Protein AF-A0A914HK31-F1 (afdb_monomer_lite)

InterPro domains:
  IPR056557 NELF-A, N-terminal domain [PF23553] (24-85)

Structure (mmCIF, N/CA/C/O backbone):
data_AF-A0A914HK31-F1
#
_entry.id   AF-A0A914HK31-F1
#
loop_
_atom_site.group_PDB
_atom_site.id
_atom_site.type_symbol
_atom_site.label_atom_id
_atom_site.label_alt_id
_atom_site.label_comp_id
_atom_site.label_asym_id
_atom_site.label_entity_id
_atom_site.label_seq_id
_atom_site.pdbx_PDB_ins_code
_atom_site.Cartn_x
_atom_site.Cartn_y
_atom_site.Cartn_z
_atom_site.occupancy
_atom_site.B_iso_or_equiv
_atom_site.auth_seq_id
_atom_site.auth_comp_id
_atom_site.auth_asym_id
_atom_site.auth_atom_id
_atom_site.pdbx_PDB_model_num
ATOM 1 N N . MET A 1 1 ? -37.759 -0.557 36.404 1.00 44.25 1 MET A N 1
ATOM 2 C CA . MET A 1 1 ? -37.201 -1.879 36.043 1.00 44.25 1 MET A CA 1
ATOM 3 C C . MET A 1 1 ? -37.293 -2.028 34.531 1.00 44.25 1 MET A C 1
ATOM 5 O O . MET A 1 1 ? -38.352 -1.691 34.023 1.00 44.25 1 MET A O 1
ATOM 9 N N . ALA A 1 2 ? -36.221 -2.535 33.893 1.00 44.38 2 ALA A N 1
ATOM 10 C CA . ALA A 1 2 ? -36.109 -2.981 32.485 1.00 44.38 2 ALA A CA 1
ATOM 11 C C . ALA A 1 2 ? -36.236 -1.888 31.388 1.00 44.38 2 ALA A C 1
ATOM 13 O O . ALA A 1 2 ? -37.124 -1.054 31.460 1.00 44.38 2 ALA A O 1
ATOM 14 N N . SER A 1 3 ? -35.420 -1.799 30.331 1.00 42.25 3 SER A N 1
ATOM 15 C CA . SER A 1 3 ? -34.305 -2.623 29.843 1.00 42.25 3 SER A CA 1
ATOM 16 C C . SER A 1 3 ? -33.441 -1.815 28.867 1.00 42.25 3 SER A C 1
ATOM 18 O O . SER A 1 3 ? -33.942 -0.979 28.117 1.00 42.25 3 SER A O 1
ATOM 20 N N . SER A 1 4 ? -32.144 -2.116 28.865 1.00 55.88 4 SER A N 1
ATOM 21 C CA . SER A 1 4 ? -31.146 -1.692 27.884 1.00 55.88 4 SER A CA 1
ATOM 22 C C . SER A 1 4 ? -31.554 -2.042 26.450 1.00 55.88 4 SER A C 1
ATOM 24 O O . SER A 1 4 ? -32.024 -3.146 26.189 1.00 55.88 4 SER A O 1
ATOM 26 N N . SER A 1 5 ? -31.297 -1.136 25.508 1.00 47.12 5 SER A N 1
ATOM 27 C CA . SER A 1 5 ? -31.216 -1.449 24.077 1.00 47.12 5 SER A CA 1
ATOM 28 C C . SER A 1 5 ? -29.848 -0.998 23.573 1.00 47.12 5 SER A C 1
ATOM 30 O O . SER A 1 5 ? -29.627 0.170 23.272 1.00 47.12 5 SER A O 1
ATOM 32 N N . SER A 1 6 ? -28.903 -1.937 23.564 1.00 59.28 6 SER A N 1
ATOM 33 C CA . SER A 1 6 ? -27.602 -1.808 22.909 1.00 59.28 6 SER A CA 1
ATOM 34 C C . SER A 1 6 ? -27.698 -2.456 21.533 1.00 59.28 6 SER A C 1
ATOM 36 O O . SER A 1 6 ? -27.881 -3.665 21.444 1.00 59.28 6 SER A O 1
ATOM 38 N N . SER A 1 7 ? -27.609 -1.657 20.473 1.00 49.16 7 SER A N 1
ATOM 39 C CA . SER A 1 7 ? -27.451 -2.045 19.058 1.00 49.16 7 SER A CA 1
ATOM 40 C C . SER A 1 7 ? -27.197 -0.725 18.308 1.00 49.16 7 SER A C 1
ATOM 42 O O . SER A 1 7 ? -27.991 0.191 18.461 1.00 49.16 7 SER A O 1
ATOM 44 N N . SER A 1 8 ? -26.130 -0.446 17.565 1.00 44.75 8 SER A N 1
ATOM 45 C CA . SER A 1 8 ? -25.077 -1.266 16.978 1.00 44.75 8 SER A CA 1
ATOM 46 C C . SER A 1 8 ? -23.885 -0.338 16.698 1.00 44.75 8 SER A C 1
ATOM 48 O O . SER A 1 8 ? -23.990 0.567 15.878 1.00 44.75 8 SER A O 1
ATOM 50 N N . THR A 1 9 ? -22.749 -0.526 17.366 1.00 47.56 9 THR A N 1
ATOM 51 C CA . THR A 1 9 ? -21.486 0.180 17.054 1.00 47.56 9 THR A CA 1
ATOM 52 C C . THR A 1 9 ? -20.338 -0.819 16.935 1.00 47.56 9 THR A C 1
ATOM 54 O O . THR A 1 9 ? -19.243 -0.616 17.447 1.00 47.56 9 THR A O 1
ATOM 57 N N . THR A 1 10 ? -20.585 -1.953 16.282 1.00 46.03 10 THR A N 1
ATOM 58 C CA . THR A 1 10 ? -19.563 -2.986 16.053 1.00 46.03 10 THR A CA 1
ATOM 59 C C . THR A 1 10 ? -18.849 -2.837 14.708 1.00 46.03 10 THR A C 1
ATOM 61 O O . THR A 1 10 ? -17.689 -3.219 14.608 1.00 46.03 10 THR A O 1
ATOM 64 N N . SER A 1 11 ? -19.448 -2.176 13.709 1.00 51.59 11 SER A N 1
ATOM 65 C CA . SER A 1 11 ? -18.862 -2.087 12.357 1.00 51.59 11 SER A CA 1
ATOM 66 C C . SER A 1 11 ? -17.542 -1.300 12.287 1.00 51.59 11 SER A C 1
ATOM 68 O O . SER A 1 11 ? -16.676 -1.610 11.472 1.00 51.59 11 SER A O 1
ATOM 70 N N . THR A 1 12 ? -17.360 -0.282 13.132 1.00 53.31 12 THR A N 1
ATOM 71 C CA . THR A 1 12 ? -16.170 0.586 13.075 1.00 53.31 12 THR A CA 1
ATOM 72 C C . THR A 1 12 ? -14.956 -0.046 13.756 1.00 53.31 12 THR A C 1
ATOM 74 O O . THR A 1 12 ? -13.830 0.157 13.315 1.00 53.31 12 THR A O 1
ATOM 77 N N . ARG A 1 13 ? -15.169 -0.837 14.816 1.00 55.69 13 ARG A N 1
ATOM 78 C CA . ARG A 1 13 ? -14.073 -1.439 15.592 1.00 55.69 13 ARG A CA 1
ATOM 79 C C . ARG A 1 13 ? -13.375 -2.560 14.830 1.00 55.69 13 ARG A C 1
ATOM 81 O O . ARG A 1 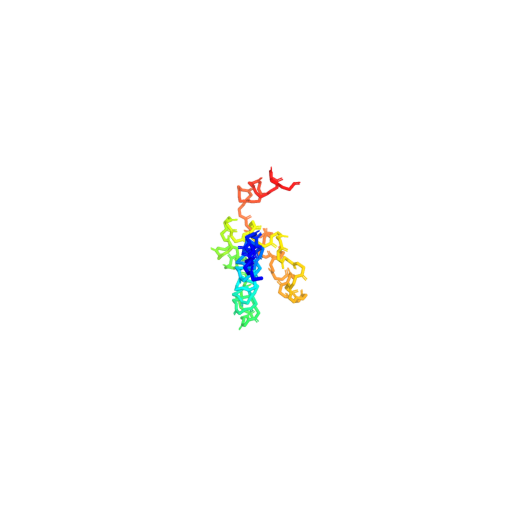13 ? -12.156 -2.618 14.858 1.00 55.69 13 ARG A O 1
ATOM 88 N N . GLU A 1 14 ? -14.121 -3.407 14.126 1.00 59.38 14 GLU A N 1
ATOM 89 C CA . GLU A 1 14 ? -13.518 -4.497 13.344 1.00 59.38 14 GLU A CA 1
ATOM 90 C C . GLU A 1 14 ? -12.716 -3.975 12.151 1.00 59.38 14 GLU A C 1
ATOM 92 O O . GLU A 1 14 ? -11.629 -4.473 11.873 1.00 59.38 14 GLU A O 1
ATOM 97 N N . SER A 1 15 ? -13.213 -2.915 11.506 1.00 59.62 15 SER A N 1
ATOM 98 C CA . SER A 1 15 ? -12.508 -2.237 10.413 1.00 59.62 15 SER A CA 1
ATOM 99 C C . SER A 1 15 ? -11.193 -1.617 10.898 1.00 59.62 15 SER A C 1
ATOM 101 O O . SER A 1 15 ? -10.163 -1.798 10.265 1.00 59.62 15 SER A O 1
ATOM 103 N N . HIS A 1 16 ? -11.201 -0.965 12.066 1.00 63.12 16 HIS A N 1
ATOM 104 C CA . HIS A 1 16 ? -9.996 -0.376 12.658 1.00 63.12 16 HIS A CA 1
ATOM 105 C C . HIS A 1 16 ? -8.965 -1.436 13.083 1.00 63.12 16 HIS A C 1
ATOM 107 O O . HIS A 1 16 ? -7.766 -1.223 12.943 1.00 63.12 16 HIS A O 1
ATOM 113 N N . LEU A 1 17 ? -9.408 -2.594 13.587 1.00 66.00 17 LEU A N 1
ATOM 114 C CA . LEU A 1 17 ? -8.500 -3.701 13.913 1.00 66.00 17 LEU A CA 1
ATOM 115 C C . LEU A 1 17 ? -7.810 -4.246 12.654 1.00 66.00 17 LEU A C 1
ATOM 117 O O . LEU A 1 17 ? -6.607 -4.487 12.678 1.00 66.00 17 LEU A O 1
ATOM 121 N N . ARG A 1 18 ? -8.549 -4.359 11.542 1.00 75.19 18 ARG A N 1
ATOM 122 C CA . ARG A 1 18 ? -8.020 -4.792 10.236 1.00 75.19 18 ARG A CA 1
ATOM 123 C C . ARG A 1 18 ? -6.993 -3.806 9.673 1.00 75.19 18 ARG A C 1
ATOM 125 O O . ARG A 1 18 ? -5.921 -4.237 9.2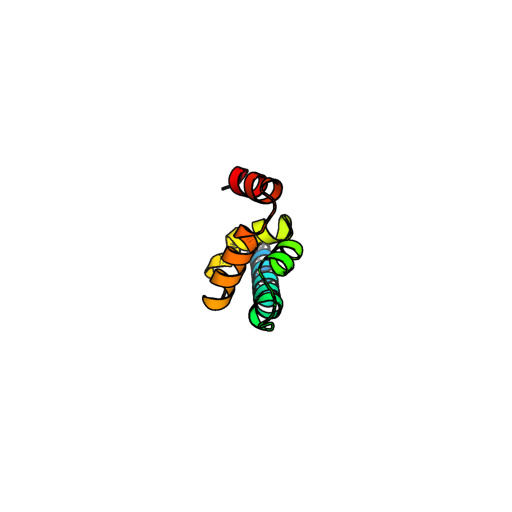58 1.00 75.19 18 ARG A O 1
ATOM 132 N N . ASP A 1 19 ? -7.292 -2.509 9.745 1.00 80.88 19 ASP A N 1
ATOM 133 C CA . ASP A 1 19 ? -6.390 -1.403 9.383 1.00 80.88 19 ASP A CA 1
ATOM 134 C C . ASP A 1 19 ? -5.068 -1.504 10.179 1.00 80.88 19 ASP A C 1
ATOM 136 O O . ASP A 1 19 ? -3.967 -1.514 9.625 1.00 80.88 19 ASP A O 1
ATOM 140 N N . GLN A 1 20 ? -5.168 -1.701 11.495 1.00 83.94 20 GLN A N 1
ATOM 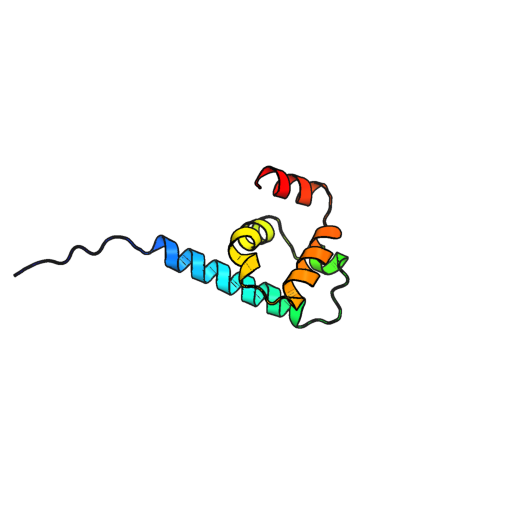141 C CA . GLN A 1 20 ? -4.011 -1.746 12.387 1.00 83.94 20 GLN A CA 1
ATOM 142 C C . GLN A 1 20 ? -3.155 -3.016 12.207 1.00 83.94 20 GLN A C 1
ATOM 144 O O . GLN A 1 20 ? -1.924 -2.949 12.271 1.00 83.94 20 GLN A O 1
ATOM 149 N N . ASP A 1 21 ? -3.778 -4.170 11.947 1.00 86.19 21 ASP A N 1
ATOM 150 C CA . ASP A 1 21 ? -3.074 -5.402 11.566 1.00 86.19 21 ASP A CA 1
ATOM 151 C C . ASP A 1 21 ? -2.347 -5.240 10.224 1.00 86.19 21 ASP A C 1
ATOM 153 O O . ASP A 1 21 ? -1.209 -5.698 10.077 1.00 86.19 21 ASP A O 1
ATOM 157 N N . LEU A 1 22 ? -2.959 -4.540 9.263 1.00 84.50 22 LEU A N 1
ATOM 158 C CA . LEU A 1 22 ? -2.331 -4.225 7.986 1.00 84.50 22 LEU A CA 1
ATOM 159 C C . LEU A 1 22 ? -1.130 -3.291 8.163 1.00 84.50 22 LEU A C 1
ATOM 161 O O . LEU A 1 22 ? -0.063 -3.591 7.631 1.00 84.50 22 LEU A O 1
ATOM 165 N N . VAL A 1 23 ? -1.259 -2.206 8.933 1.00 86.88 23 VAL A N 1
ATOM 166 C CA . VAL A 1 23 ? -0.145 -1.292 9.247 1.00 86.88 23 VAL A CA 1
ATOM 167 C C . VAL A 1 23 ? 1.014 -2.049 9.860 1.00 86.88 23 VAL A C 1
ATOM 169 O O . VAL A 1 23 ? 2.125 -1.992 9.338 1.00 86.88 23 VAL A O 1
ATOM 172 N N . ARG A 1 24 ? 0.750 -2.852 10.892 1.00 86.12 24 ARG A N 1
ATOM 173 C CA . ARG A 1 24 ? 1.781 -3.663 11.545 1.00 86.12 24 ARG A CA 1
ATOM 174 C C . ARG A 1 24 ? 2.411 -4.663 10.595 1.00 86.12 24 ARG A C 1
ATOM 176 O O . ARG A 1 24 ? 3.620 -4.875 10.646 1.00 86.12 24 ARG A O 1
ATOM 183 N N . TRP A 1 25 ? 1.624 -5.278 9.717 1.00 85.50 25 TRP A N 1
ATOM 184 C CA . TRP A 1 25 ? 2.155 -6.180 8.705 1.00 85.50 25 TRP A CA 1
ATOM 185 C C . TRP A 1 25 ? 3.066 -5.436 7.727 1.00 85.50 25 TRP A C 1
ATOM 187 O O . TRP A 1 25 ? 4.162 -5.914 7.450 1.00 85.50 25 TRP A O 1
ATOM 197 N N . ILE A 1 26 ? 2.655 -4.264 7.238 1.00 83.50 26 ILE A N 1
ATOM 198 C CA . ILE A 1 26 ? 3.426 -3.433 6.306 1.00 83.50 26 ILE A CA 1
ATOM 199 C C . ILE A 1 26 ? 4.707 -2.945 6.977 1.00 83.50 26 ILE A C 1
ATOM 201 O O . ILE A 1 26 ? 5.771 -3.055 6.384 1.00 83.50 26 ILE A O 1
ATOM 205 N N . GLU A 1 27 ? 4.653 -2.471 8.213 1.00 84.38 27 GLU A N 1
ATOM 206 C CA . GLU A 1 27 ? 5.833 -2.029 8.960 1.00 84.38 27 GLU A CA 1
ATOM 207 C C . GLU A 1 27 ? 6.770 -3.191 9.283 1.00 84.38 27 GLU A C 1
ATOM 209 O O . GLU A 1 27 ? 7.978 -3.086 9.101 1.00 84.38 27 GLU A O 1
ATOM 214 N N . ASN A 1 28 ? 6.242 -4.355 9.651 1.00 83.50 28 ASN A N 1
ATOM 215 C CA . ASN A 1 28 ? 7.062 -5.542 9.870 1.00 83.50 28 ASN A CA 1
ATOM 216 C C . ASN A 1 28 ? 7.654 -6.093 8.559 1.00 83.50 28 ASN A C 1
ATOM 218 O O . ASN A 1 28 ? 8.745 -6.656 8.545 1.00 83.50 28 ASN A O 1
ATOM 222 N N . LYS A 1 29 ? 6.960 -5.950 7.425 1.00 77.31 29 LYS A N 1
ATOM 223 C CA . LYS A 1 29 ? 7.446 -6.436 6.125 1.00 77.31 29 LYS A CA 1
ATOM 224 C C . LYS A 1 29 ? 8.376 -5.451 5.428 1.00 77.31 29 LYS A C 1
ATOM 226 O O . LYS A 1 29 ? 9.436 -5.866 4.978 1.00 77.31 29 LYS A O 1
ATOM 231 N N . LEU A 1 30 ? 8.008 -4.176 5.331 1.00 73.00 30 LEU A N 1
ATOM 232 C CA . LEU A 1 30 ? 8.798 -3.127 4.681 1.00 73.00 30 LEU A CA 1
ATOM 233 C C . LEU A 1 30 ? 9.802 -2.468 5.635 1.00 73.00 30 LEU A C 1
ATOM 235 O O . LEU A 1 30 ? 10.860 -2.027 5.184 1.00 73.00 30 LEU A O 1
ATOM 239 N N . GLY A 1 31 ? 9.503 -2.379 6.929 1.00 65.88 31 GLY A N 1
ATOM 240 C CA . GLY A 1 31 ? 10.376 -1.768 7.935 1.00 65.88 31 GLY A CA 1
ATOM 241 C C . GLY A 1 31 ? 11.521 -2.685 8.361 1.00 65.88 31 GLY A C 1
ATOM 242 O O . GLY A 1 31 ? 12.668 -2.249 8.341 1.00 65.88 31 GLY A O 1
ATOM 243 N N . SER A 1 32 ? 11.263 -3.969 8.637 1.00 64.81 32 SER A N 1
ATOM 244 C CA . SER A 1 32 ? 12.291 -4.902 9.149 1.00 64.81 32 SER A CA 1
ATOM 245 C C . SER A 1 32 ? 13.338 -5.350 8.127 1.00 64.81 32 SER A C 1
ATOM 247 O O . SER A 1 32 ? 14.248 -6.105 8.461 1.00 64.81 32 SER A O 1
ATOM 249 N N . THR A 1 33 ? 13.230 -4.926 6.872 1.00 55.66 33 THR A N 1
ATOM 250 C CA . THR A 1 33 ? 14.145 -5.347 5.816 1.00 55.66 33 THR A CA 1
ATOM 251 C C . THR A 1 33 ? 14.764 -4.136 5.124 1.00 55.66 33 THR A C 1
ATOM 253 O O . THR A 1 33 ? 14.110 -3.302 4.488 1.00 55.66 33 THR A O 1
ATOM 256 N N . GLU A 1 34 ? 16.083 -4.048 5.224 1.00 58.44 34 GLU A N 1
ATOM 257 C CA . GLU A 1 34 ? 16.898 -3.117 4.443 1.00 58.44 34 GLU A CA 1
ATOM 258 C C . GLU A 1 34 ? 16.906 -3.479 2.940 1.00 58.44 34 GLU A C 1
ATOM 260 O O . GLU A 1 34 ? 17.435 -2.739 2.118 1.00 58.44 34 GLU A O 1
ATOM 265 N N . LEU A 1 35 ? 16.293 -4.609 2.556 1.00 48.28 35 LEU A N 1
ATOM 266 C CA . LEU A 1 35 ? 16.573 -5.323 1.306 1.00 48.28 35 LEU A CA 1
ATOM 267 C C . LEU A 1 35 ? 15.401 -5.420 0.326 1.00 48.28 35 LEU A C 1
ATOM 269 O O . LEU A 1 35 ? 15.530 -6.049 -0.730 1.00 48.28 35 LEU A O 1
ATOM 273 N N . TRP A 1 36 ? 14.254 -4.805 0.608 1.00 58.00 36 TRP A N 1
ATOM 274 C CA . TRP A 1 36 ? 13.169 -4.790 -0.373 1.00 58.00 36 TRP A CA 1
ATOM 275 C C . TRP A 1 36 ? 13.448 -3.707 -1.412 1.00 58.00 36 TRP A C 1
ATOM 277 O O . TRP A 1 36 ? 12.909 -2.605 -1.369 1.00 58.00 36 TRP A O 1
ATOM 287 N N . GLY A 1 37 ? 14.301 -4.045 -2.384 1.00 59.16 37 GLY A N 1
ATOM 288 C CA . GLY A 1 37 ? 14.338 -3.336 -3.657 1.00 59.16 37 GLY A CA 1
ATOM 289 C C . GLY A 1 37 ? 12.914 -3.275 -4.204 1.00 59.16 37 GLY A C 1
ATOM 290 O O . GLY A 1 37 ? 12.196 -4.277 -4.158 1.00 59.16 37 GLY A O 1
ATOM 291 N N . GLY A 1 38 ? 12.477 -2.103 -4.670 1.00 62.41 38 GLY A N 1
ATOM 292 C CA . GLY A 1 38 ? 11.052 -1.794 -4.828 1.00 62.41 38 GLY A CA 1
ATOM 293 C C . GLY A 1 38 ? 10.247 -2.776 -5.697 1.00 62.41 38 GLY A C 1
ATOM 294 O O . GLY A 1 38 ? 9.037 -2.887 -5.526 1.00 62.41 38 GLY A O 1
ATOM 295 N N . ARG A 1 39 ? 10.907 -3.589 -6.534 1.00 66.75 39 ARG A N 1
ATOM 296 C CA . ARG A 1 39 ? 10.298 -4.711 -7.266 1.00 66.75 39 ARG A CA 1
ATOM 297 C C . ARG A 1 39 ? 9.774 -5.837 -6.353 1.00 66.75 39 ARG A C 1
ATOM 299 O O . ARG A 1 39 ? 8.677 -6.329 -6.599 1.00 66.75 39 ARG A O 1
ATOM 306 N N . GLN A 1 40 ? 10.491 -6.227 -5.296 1.00 72.44 40 GLN A N 1
ATOM 307 C CA . GLN A 1 40 ? 10.019 -7.269 -4.365 1.00 72.44 40 GLN A CA 1
ATOM 308 C C . GLN A 1 40 ? 8.831 -6.779 -3.533 1.00 72.44 40 GLN A C 1
ATOM 310 O O . GLN A 1 40 ? 7.825 -7.475 -3.420 1.00 72.44 40 GLN A O 1
ATOM 315 N N . ALA A 1 41 ? 8.908 -5.536 -3.049 1.00 73.81 41 ALA A N 1
ATOM 316 C CA . ALA A 1 41 ? 7.809 -4.891 -2.339 1.00 73.81 41 ALA A CA 1
ATOM 317 C C . ALA A 1 41 ? 6.549 -4.774 -3.207 1.00 73.81 41 ALA A C 1
ATOM 319 O O . ALA A 1 41 ? 5.454 -5.089 -2.751 1.00 73.81 41 ALA A O 1
ATOM 320 N N . SER A 1 42 ? 6.708 -4.422 -4.487 1.00 75.06 42 SER A N 1
ATOM 321 C CA . SER A 1 42 ? 5.587 -4.345 -5.427 1.00 75.06 42 SER A CA 1
ATOM 322 C C . SER A 1 42 ? 4.868 -5.689 -5.612 1.00 75.06 42 SER A C 1
ATOM 324 O O . SER A 1 42 ? 3.660 -5.717 -5.799 1.00 75.06 42 SER A O 1
ATOM 326 N N . SER A 1 43 ? 5.578 -6.819 -5.503 1.00 77.88 43 SER A N 1
ATOM 327 C CA . SER A 1 43 ? 4.968 -8.148 -5.640 1.00 77.88 43 SER A CA 1
ATOM 328 C C . SER A 1 43 ? 4.185 -8.586 -4.401 1.00 77.88 43 SER A C 1
ATOM 330 O O . SER A 1 43 ? 3.362 -9.493 -4.495 1.00 77.88 43 SER A O 1
ATOM 332 N N . MET A 1 44 ? 4.467 -7.986 -3.245 1.00 78.00 44 MET A N 1
ATOM 333 C CA . MET A 1 44 ? 3.775 -8.255 -1.983 1.00 78.00 44 MET A CA 1
ATOM 334 C C . MET A 1 44 ? 2.536 -7.369 -1.822 1.00 78.00 44 MET A C 1
ATOM 336 O O . MET A 1 44 ? 1.577 -7.770 -1.169 1.00 78.00 44 MET A O 1
ATOM 340 N N . LEU A 1 45 ? 2.543 -6.185 -2.440 1.00 80.00 45 LEU A N 1
ATOM 341 C CA . LEU A 1 45 ? 1.396 -5.284 -2.478 1.00 80.00 45 LEU A CA 1
ATOM 342 C C . LEU A 1 45 ? 0.343 -5.823 -3.450 1.00 80.00 45 LEU A C 1
ATOM 344 O O . LEU A 1 45 ? 0.411 -5.635 -4.666 1.00 80.00 45 LEU A O 1
ATOM 348 N N . THR A 1 46 ? -0.648 -6.510 -2.894 1.00 81.25 46 THR A N 1
ATOM 349 C CA . THR A 1 46 ? -1.822 -6.958 -3.645 1.00 81.25 46 THR A CA 1
ATOM 350 C C . THR A 1 46 ? -2.837 -5.826 -3.805 1.00 81.25 46 THR A C 1
ATOM 352 O O . THR A 1 46 ? -2.760 -4.794 -3.137 1.00 81.25 46 THR A O 1
ATOM 355 N N . ARG A 1 47 ? -3.815 -6.009 -4.702 1.00 79.38 47 ARG A N 1
ATOM 356 C CA . ARG A 1 47 ? -4.869 -5.011 -4.929 1.00 79.38 47 ARG A CA 1
ATOM 357 C C . ARG A 1 47 ? -5.645 -4.706 -3.644 1.00 79.38 47 ARG A C 1
ATOM 359 O O . ARG A 1 47 ? -5.835 -3.534 -3.350 1.00 79.38 47 ARG A O 1
ATOM 366 N N . ASP A 1 48 ? -6.075 -5.727 -2.908 1.00 81.44 48 ASP A N 1
ATOM 367 C CA . ASP A 1 48 ? -6.835 -5.555 -1.664 1.00 81.44 48 ASP A CA 1
ATOM 368 C C . ASP A 1 48 ? -6.032 -4.790 -0.611 1.00 81.44 48 ASP A C 1
ATOM 370 O O . ASP A 1 48 ? -6.543 -3.852 -0.009 1.00 81.44 48 ASP A O 1
ATOM 374 N N . MET A 1 49 ? -4.739 -5.098 -0.478 1.00 81.69 49 MET A N 1
ATOM 375 C CA . MET A 1 49 ? -3.867 -4.382 0.453 1.00 81.69 49 MET A CA 1
ATOM 376 C C . MET A 1 49 ? -3.699 -2.917 0.078 1.00 81.69 49 MET A C 1
ATOM 378 O O . MET A 1 49 ? -3.653 -2.090 0.968 1.00 81.69 49 MET A O 1
ATOM 382 N N . LEU A 1 50 ? -3.625 -2.575 -1.212 1.00 80.94 50 LEU A N 1
ATOM 383 C CA . LEU A 1 50 ? -3.571 -1.175 -1.647 1.00 80.94 50 LEU A CA 1
ATOM 384 C C . LEU A 1 50 ? -4.878 -0.427 -1.347 1.00 80.94 50 LEU A C 1
ATOM 386 O O . LEU A 1 50 ? -4.845 0.773 -1.104 1.00 80.94 50 LEU A O 1
ATOM 390 N N . VAL A 1 51 ? -6.026 -1.108 -1.390 1.00 81.50 51 VAL A N 1
ATOM 391 C CA . VAL A 1 51 ? -7.320 -0.504 -1.036 1.00 81.50 51 VAL A CA 1
ATOM 392 C C . VAL A 1 51 ? -7.383 -0.219 0.461 1.00 81.50 51 VAL A C 1
ATOM 394 O O . VAL A 1 51 ? -7.726 0.888 0.844 1.00 81.50 51 VAL A O 1
ATOM 397 N N . GLU A 1 52 ? -7.005 -1.174 1.306 1.00 83.00 52 GLU A N 1
ATOM 398 C CA . GLU A 1 52 ? -6.962 -0.946 2.759 1.00 83.00 52 GLU A CA 1
ATOM 399 C C . GLU A 1 52 ? -5.808 -0.013 3.165 1.00 83.00 52 GLU A C 1
ATOM 401 O O . GLU A 1 52 ? -5.888 0.731 4.136 1.00 83.00 52 GLU A O 1
ATOM 406 N N . LEU A 1 53 ? -4.741 0.045 2.367 1.00 82.94 53 LEU A N 1
ATOM 407 C CA . LEU A 1 53 ? -3.694 1.043 2.540 1.00 82.94 53 LEU A CA 1
ATOM 408 C C . LEU A 1 53 ? -4.266 2.459 2.408 1.00 82.94 53 LEU A C 1
ATOM 410 O O . LEU A 1 53 ? -3.803 3.341 3.110 1.00 82.94 53 LEU A O 1
ATOM 414 N N . GLU A 1 54 ? -5.255 2.702 1.546 1.00 82.00 54 GLU A N 1
ATOM 415 C CA . GLU A 1 54 ? -5.840 4.037 1.356 1.00 82.00 54 GLU A CA 1
ATOM 416 C C . GLU A 1 54 ? -6.430 4.607 2.655 1.00 82.00 54 GLU A C 1
ATOM 418 O O . GLU A 1 54 ? -6.238 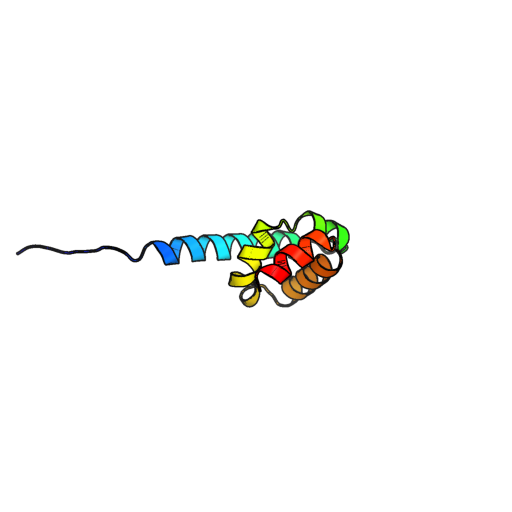5.787 2.954 1.00 82.00 54 GLU A O 1
ATOM 423 N N . THR A 1 55 ? -7.087 3.769 3.461 1.00 81.50 55 THR A N 1
ATOM 424 C CA . THR A 1 55 ? -7.680 4.168 4.746 1.00 81.50 55 THR A CA 1
ATOM 425 C C . THR A 1 55 ? -6.623 4.348 5.835 1.00 81.50 55 THR A C 1
ATOM 427 O O . THR A 1 55 ? -6.712 5.275 6.646 1.00 81.50 55 THR A O 1
ATOM 430 N N . CYS A 1 56 ? -5.565 3.539 5.765 1.00 85.56 56 CYS A N 1
ATOM 431 C CA . CYS A 1 56 ? -4.580 3.373 6.826 1.00 85.56 56 CYS A CA 1
ATOM 432 C C . CYS A 1 56 ? -3.217 4.051 6.574 1.00 85.56 56 CYS A C 1
ATOM 434 O O . CYS A 1 56 ? -2.340 4.082 7.438 1.00 85.56 56 CYS A O 1
ATOM 436 N N . PHE A 1 57 ? -2.995 4.629 5.387 1.00 84.00 57 PHE A N 1
ATOM 437 C CA . PHE A 1 57 ? -1.687 5.160 4.972 1.00 84.00 57 PHE A CA 1
ATOM 438 C C . PHE A 1 57 ? -1.163 6.262 5.899 1.00 84.00 57 PHE A C 1
ATOM 440 O O . PHE A 1 57 ? 0.045 6.465 6.041 1.00 84.00 57 PHE A O 1
ATOM 447 N N . GLN A 1 58 ? -2.075 7.005 6.525 1.00 84.06 58 GLN A N 1
ATOM 448 C CA . GLN A 1 58 ? -1.736 8.059 7.474 1.00 84.06 58 GLN A CA 1
ATOM 449 C C . GLN A 1 58 ? -1.075 7.519 8.748 1.00 84.06 58 GLN A C 1
ATOM 451 O O . GLN A 1 58 ? -0.208 8.210 9.285 1.00 84.06 58 GLN A O 1
ATOM 456 N N . GLU A 1 59 ? -1.417 6.298 9.162 1.00 86.62 59 GLU A N 1
ATOM 457 C CA . GLU A 1 59 ? -0.961 5.675 10.410 1.00 86.62 59 GLU A CA 1
ATOM 458 C C . GLU A 1 59 ? 0.414 5.009 10.287 1.00 86.62 59 GLU A C 1
ATOM 460 O O . GLU A 1 59 ? 1.078 4.794 11.295 1.00 86.62 59 GLU A O 1
ATOM 465 N N . LEU A 1 60 ? 0.875 4.739 9.061 1.00 84.38 60 LEU A N 1
ATOM 466 C CA . LEU A 1 60 ? 2.208 4.186 8.807 1.00 84.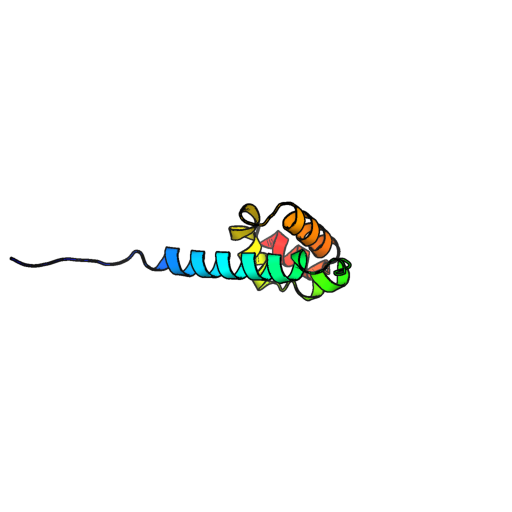38 60 LEU A CA 1
ATOM 467 C C . LEU A 1 60 ? 3.324 5.131 9.267 1.00 84.38 60 LEU A C 1
ATOM 469 O O . LEU A 1 60 ? 3.224 6.352 9.132 1.00 84.38 60 LEU A O 1
ATOM 473 N N . GLU A 1 61 ? 4.462 4.579 9.677 1.00 86.25 61 GLU A N 1
ATOM 474 C CA . GLU A 1 61 ? 5.673 5.369 9.879 1.00 86.25 61 GLU A CA 1
ATOM 475 C C . GLU A 1 61 ? 6.166 6.041 8.581 1.00 86.25 61 GLU A C 1
ATOM 477 O O . GLU A 1 61 ? 6.080 5.465 7.489 1.00 86.25 61 GLU A O 1
ATOM 482 N N . PRO A 1 62 ? 6.761 7.247 8.662 1.00 84.19 62 PRO A N 1
ATOM 483 C CA . PRO A 1 62 ? 7.212 8.003 7.491 1.00 84.19 62 PRO A CA 1
ATOM 484 C C . PRO A 1 62 ? 8.241 7.244 6.639 1.00 84.19 62 PRO A C 1
ATOM 486 O O . PRO A 1 62 ? 8.192 7.311 5.408 1.00 84.19 62 PRO A O 1
ATOM 489 N N . ALA A 1 63 ? 9.135 6.473 7.267 1.00 82.38 63 ALA A N 1
ATOM 490 C CA . ALA A 1 63 ? 10.093 5.626 6.558 1.00 82.38 63 ALA A CA 1
ATOM 491 C C . ALA A 1 63 ? 9.386 4.532 5.737 1.00 82.38 63 ALA A C 1
ATOM 493 O O . ALA A 1 63 ? 9.724 4.290 4.574 1.00 82.38 63 ALA A O 1
ATOM 494 N N . THR A 1 64 ? 8.358 3.915 6.318 1.00 83.50 64 THR A N 1
ATOM 495 C CA . THR A 1 64 ? 7.539 2.887 5.673 1.00 83.50 64 THR A CA 1
ATOM 496 C C . THR A 1 64 ? 6.698 3.476 4.541 1.00 83.50 64 THR A C 1
ATOM 498 O O . THR A 1 64 ? 6.670 2.895 3.458 1.00 83.50 64 THR A O 1
ATOM 501 N N . LYS A 1 65 ? 6.107 4.670 4.715 1.00 85.69 65 LYS A N 1
ATOM 502 C CA . LYS A 1 65 ? 5.365 5.382 3.652 1.00 85.69 65 LYS A CA 1
ATOM 503 C C . LYS A 1 65 ? 6.209 5.576 2.398 1.00 85.69 65 LYS A C 1
ATOM 505 O O . LYS A 1 65 ? 5.755 5.261 1.300 1.00 85.69 65 LYS A O 1
ATOM 510 N N . MET A 1 66 ? 7.446 6.048 2.556 1.00 84.00 66 MET A N 1
ATOM 511 C CA . MET A 1 66 ? 8.360 6.258 1.430 1.00 84.00 66 MET A CA 1
ATOM 512 C C . MET A 1 66 ? 8.681 4.947 0.708 1.00 84.00 66 MET A C 1
ATOM 514 O O . MET A 1 66 ? 8.638 4.896 -0.522 1.00 84.00 66 MET A O 1
ATOM 518 N N . LYS A 1 67 ? 8.930 3.861 1.454 1.00 81.31 67 LYS A N 1
ATOM 519 C CA . LYS A 1 67 ? 9.145 2.532 0.863 1.00 81.31 67 LYS A CA 1
ATOM 520 C C . LYS A 1 67 ? 7.902 2.022 0.129 1.00 81.31 67 LYS A C 1
ATOM 522 O O . LYS A 1 67 ? 8.043 1.463 -0.956 1.00 81.31 67 LYS A O 1
ATOM 527 N N . THR A 1 68 ? 6.705 2.250 0.667 1.00 81.00 68 THR A N 1
ATOM 528 C CA . THR A 1 68 ? 5.440 1.891 0.012 1.00 81.00 68 THR A CA 1
ATOM 529 C C . THR A 1 68 ? 5.243 2.672 -1.285 1.00 81.00 68 THR A C 1
ATOM 531 O O . THR A 1 68 ? 4.957 2.064 -2.311 1.00 81.00 68 THR A O 1
ATOM 534 N N . ILE A 1 69 ? 5.490 3.986 -1.293 1.00 83.50 69 ILE A N 1
ATOM 535 C CA . ILE A 1 69 ? 5.426 4.812 -2.513 1.00 83.50 69 ILE A CA 1
ATOM 536 C C . ILE A 1 69 ? 6.430 4.309 -3.557 1.00 83.50 69 ILE A C 1
ATOM 538 O O . ILE A 1 69 ? 6.083 4.138 -4.727 1.00 83.50 69 ILE A O 1
ATOM 542 N N . GLN A 1 70 ? 7.664 4.014 -3.140 1.00 79.94 70 GLN A N 1
ATOM 543 C CA . GLN A 1 70 ? 8.682 3.467 -4.033 1.00 79.94 70 GLN A CA 1
ATOM 544 C C . GLN A 1 70 ? 8.250 2.107 -4.598 1.00 79.94 70 GLN A C 1
ATOM 546 O O . GLN A 1 70 ? 8.372 1.872 -5.795 1.00 79.94 70 GLN A O 1
ATOM 551 N N . ALA A 1 71 ? 7.689 1.224 -3.769 1.00 82.06 71 ALA A N 1
ATOM 552 C CA . ALA A 1 71 ? 7.139 -0.057 -4.200 1.00 82.06 71 ALA A CA 1
ATOM 553 C C . ALA A 1 71 ? 5.993 0.116 -5.207 1.00 82.06 71 ALA A C 1
ATOM 555 O O . ALA A 1 71 ? 5.951 -0.584 -6.219 1.00 82.06 71 ALA A O 1
ATOM 556 N N . MET A 1 72 ? 5.106 1.086 -4.974 1.00 79.62 72 MET A N 1
ATOM 557 C CA . MET A 1 72 ? 4.013 1.419 -5.884 1.00 79.62 72 MET A CA 1
ATOM 558 C C . MET A 1 72 ? 4.519 1.918 -7.239 1.00 79.62 72 MET A C 1
ATOM 560 O O . MET A 1 72 ? 3.954 1.547 -8.263 1.00 79.62 72 MET A O 1
ATOM 564 N N . ALA A 1 73 ? 5.621 2.671 -7.278 1.00 79.88 73 ALA A N 1
ATOM 565 C CA . ALA A 1 73 ? 6.247 3.100 -8.531 1.00 79.88 73 ALA A CA 1
ATOM 566 C C . ALA A 1 73 ? 6.773 1.926 -9.383 1.00 79.88 73 ALA A C 1
ATOM 568 O O . ALA A 1 73 ? 6.910 2.056 -10.598 1.00 79.88 73 ALA A O 1
ATOM 569 N N . HIS A 1 74 ? 7.037 0.770 -8.766 1.00 81.38 74 HIS A N 1
ATOM 570 C CA . HIS A 1 74 ? 7.424 -0.459 -9.463 1.00 81.38 74 HIS A CA 1
ATOM 571 C C . HIS A 1 74 ? 6.246 -1.386 -9.795 1.00 81.38 74 HIS A C 1
ATOM 573 O O . HIS A 1 74 ? 6.451 -2.395 -10.477 1.00 81.38 74 HIS A O 1
ATOM 579 N N . LEU A 1 75 ? 5.024 -1.072 -9.348 1.00 79.81 75 LEU A N 1
ATOM 580 C CA . LEU A 1 75 ? 3.841 -1.853 -9.699 1.00 79.81 75 LEU A CA 1
ATOM 581 C C . LEU A 1 75 ? 3.565 -1.770 -11.200 1.00 79.81 75 LEU A C 1
ATOM 583 O O . LEU A 1 75 ? 3.756 -0.745 -11.855 1.00 79.81 75 LEU A O 1
ATOM 587 N N . SER A 1 76 ? 3.042 -2.866 -11.747 1.00 78.06 76 SER A N 1
ATOM 588 C CA . SER A 1 76 ? 2.584 -2.873 -13.133 1.00 78.06 76 SER A CA 1
ATOM 589 C C . SER A 1 76 ? 1.486 -1.821 -13.337 1.00 78.06 76 SER A C 1
ATOM 591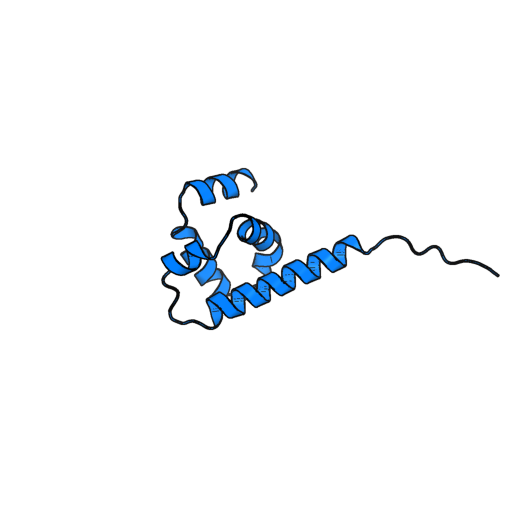 O O . SER A 1 76 ? 0.576 -1.721 -12.508 1.00 78.06 76 SER A O 1
ATOM 593 N N . PRO A 1 77 ? 1.476 -1.106 -14.476 1.00 74.81 77 PRO A N 1
ATOM 594 C CA . PRO A 1 77 ? 0.515 -0.036 -14.742 1.00 74.81 77 PRO A CA 1
ATOM 595 C C . PRO A 1 77 ? -0.944 -0.504 -14.660 1.00 74.81 77 PRO A C 1
ATOM 597 O O . PRO A 1 77 ? -1.810 0.282 -14.307 1.00 74.81 77 PRO A O 1
ATOM 600 N N . LYS A 1 78 ? -1.228 -1.793 -14.899 1.00 74.62 78 LYS A N 1
ATOM 601 C CA . LYS A 1 78 ? -2.563 -2.392 -14.712 1.00 74.62 78 LYS A CA 1
ATOM 602 C C . LYS A 1 78 ? -3.074 -2.313 -13.267 1.00 74.62 78 LYS A C 1
ATOM 604 O O . LYS A 1 78 ? -4.266 -2.114 -13.055 1.00 74.62 78 LYS A O 1
ATOM 609 N N . ILE A 1 79 ? -2.189 -2.489 -12.286 1.00 72.88 79 ILE A N 1
ATOM 610 C CA . ILE A 1 79 ? -2.535 -2.447 -10.859 1.00 72.88 79 ILE A CA 1
ATOM 611 C C . ILE A 1 79 ? -2.759 -0.992 -10.444 1.00 72.88 79 ILE A C 1
ATOM 613 O O . ILE A 1 79 ? -3.791 -0.679 -9.859 1.00 72.88 79 ILE A O 1
ATOM 617 N N . LEU A 1 80 ? -1.855 -0.097 -10.852 1.00 73.25 80 LEU A N 1
ATOM 618 C CA . LEU A 1 80 ? -1.973 1.341 -10.602 1.00 73.25 80 LEU A CA 1
ATOM 619 C C . LEU A 1 80 ? -3.225 1.948 -11.241 1.00 73.25 80 LEU A C 1
ATOM 621 O O . LEU A 1 80 ? -3.899 2.746 -10.606 1.00 73.25 80 LEU A O 1
ATOM 625 N N . HIS A 1 81 ? -3.569 1.561 -12.471 1.00 74.88 81 HIS A N 1
ATOM 626 C CA . HIS A 1 81 ? -4.761 2.071 -13.154 1.00 74.88 81 HIS A CA 1
ATOM 627 C C . HIS A 1 81 ? -6.047 1.616 -12.458 1.00 74.88 81 HIS A C 1
ATOM 629 O O . HIS A 1 81 ? -6.985 2.392 -12.314 1.00 74.88 81 HIS A O 1
ATOM 635 N N . ALA A 1 82 ? -6.081 0.370 -11.984 1.00 68.00 82 ALA A N 1
ATOM 636 C CA . ALA A 1 82 ? -7.215 -0.132 -11.221 1.00 68.00 82 ALA A CA 1
ATOM 637 C C . ALA A 1 82 ? -7.370 0.558 -9.862 1.00 68.00 82 ALA A C 1
ATOM 639 O O . ALA A 1 82 ? -8.493 0.727 -9.396 1.00 68.00 82 ALA A O 1
ATOM 640 N N . TRP A 1 83 ? -6.255 0.949 -9.247 1.00 68.06 83 TRP A N 1
ATOM 641 C CA . TRP A 1 83 ? -6.254 1.713 -8.006 1.00 68.06 83 TRP A CA 1
ATOM 642 C C . TRP A 1 83 ? -6.694 3.164 -8.252 1.00 68.06 83 TRP A C 1
ATOM 644 O O . TRP A 1 83 ? -7.657 3.625 -7.653 1.00 68.06 83 TRP A O 1
ATOM 654 N N . LYS A 1 84 ? -6.111 3.832 -9.258 1.00 67.44 84 LYS A N 1
ATOM 655 C CA . LYS A 1 84 ? -6.471 5.195 -9.681 1.00 67.44 84 LYS A CA 1
ATOM 656 C C . LYS A 1 84 ? -7.925 5.334 -10.140 1.00 67.44 84 LYS A C 1
ATOM 658 O O . LYS A 1 84 ? -8.479 6.409 -10.034 1.00 67.44 84 LYS A O 1
ATOM 663 N N . SER A 1 85 ? -8.549 4.280 -10.664 1.00 65.50 85 SER A N 1
ATOM 664 C CA . SER A 1 85 ? -9.970 4.320 -11.040 1.00 65.50 85 SER A CA 1
ATOM 665 C C . SER A 1 85 ? -10.923 4.389 -9.836 1.00 65.50 85 SER A C 1
ATOM 667 O O . SER A 1 85 ? -12.127 4.529 -10.053 1.00 65.50 85 SER A O 1
ATOM 669 N N . ARG A 1 86 ? -10.430 4.212 -8.602 1.00 55.12 86 ARG A N 1
ATOM 670 C CA . ARG A 1 86 ? -11.241 4.238 -7.374 1.00 55.12 86 ARG A CA 1
ATOM 671 C C . ARG A 1 86 ? -10.966 5.447 -6.472 1.00 55.12 86 ARG A C 1
ATOM 673 O O . ARG A 1 86 ? -11.833 5.726 -5.650 1.00 55.12 86 ARG A O 1
ATOM 680 N N . CYS A 1 87 ? -9.834 6.133 -6.647 1.00 49.53 87 CYS A N 1
ATOM 681 C CA . CYS A 1 87 ? -9.559 7.445 -6.050 1.00 49.53 87 CYS A CA 1
ATOM 682 C C . CYS A 1 87 ? -10.080 8.566 -6.958 1.00 49.53 87 CYS A C 1
ATOM 684 O O . CYS A 1 87 ? -10.590 9.569 -6.419 1.00 49.53 87 CYS A O 1
#

Organism: Globodera rostochiensis (NCBI:txid31243)

Secondary structure (DSSP, 8-state):
----------HHHHHHHHHHHHHHHHIIIIIS-TT--HHHHHHH--HHHHHHHHHHTTTS-HHHHHHHHHHHHTS-HHHHHHHHTT-

Radius of gyration: 16.9 Å; chains: 1; bounding box: 54×16×51 Å

pLDDT: mean 71.88, std 13.21, range [42.25, 86.88]

Sequence (87 aa):
MASSSSSSTTSTRESHLRDQDLVRWIENKLGSTELWGGRQASSMLTRDMLVELETCFQELEPATKMKTIQAMAHLSPKILHAWKSRC

Foldseek 3Di:
DDDDDDDDDPPVVVLVVVLVVLLVVLCVVQVVDPDPPLCNVLVVDDLVSLVSCVVNVVVHDPSSNVSNVSNVVNHDVVSVVVSVVVD